Protein AF-A0A7S2PZY9-F1 (afdb_monomer_lite)

Structure (mmCIF, N/CA/C/O backbone):
data_AF-A0A7S2PZY9-F1
#
_entry.id   AF-A0A7S2PZY9-F1
#
loop_
_atom_site.group_PDB
_atom_site.id
_atom_site.type_symbol
_atom_site.label_atom_id
_atom_site.label_alt_id
_atom_site.label_comp_id
_atom_site.label_asym_id
_atom_site.label_entity_id
_atom_site.label_seq_id
_atom_site.pdbx_PDB_ins_code
_atom_site.Cartn_x
_atom_site.Cartn_y
_atom_site.Cartn_z
_atom_site.occupancy
_atom_site.B_iso_or_equiv
_atom_site.auth_seq_id
_atom_site.auth_comp_id
_atom_site.auth_asym_id
_atom_site.auth_atom_id
_atom_site.pdbx_PDB_model_num
ATOM 1 N N . GLY A 1 1 ? 0.828 18.356 21.083 1.00 69.56 1 GLY A N 1
ATOM 2 C CA . GLY A 1 1 ? -0.582 17.948 21.217 1.00 69.56 1 GLY A CA 1
ATOM 3 C C . GLY A 1 1 ? -1.441 19.033 21.837 1.00 69.56 1 GLY A C 1
ATOM 4 O O . GLY A 1 1 ? -2.078 18.770 22.839 1.00 69.56 1 GLY A O 1
ATOM 5 N N . TYR A 1 2 ? -1.472 20.238 21.257 1.00 87.75 2 TYR A N 1
ATOM 6 C CA . TYR A 1 2 ? -2.409 21.287 21.686 1.00 87.75 2 TYR A CA 1
ATOM 7 C C . TYR A 1 2 ? -3.788 21.088 21.035 1.00 87.75 2 TYR A C 1
ATOM 9 O O . TYR A 1 2 ? -4.811 21.145 21.706 1.00 87.75 2 TYR A O 1
ATOM 17 N N . LEU A 1 3 ? -3.792 20.745 19.741 1.00 86.81 3 LEU A N 1
ATOM 18 C CA . LEU A 1 3 ? -4.998 20.517 18.941 1.00 86.81 3 LEU A CA 1
ATOM 19 C C . LEU A 1 3 ? -5.917 19.433 19.529 1.00 86.81 3 LEU A C 1
ATOM 21 O O . LEU A 1 3 ? -7.102 19.683 19.687 1.00 86.81 3 LEU A O 1
ATOM 25 N N . ILE A 1 4 ? -5.362 18.286 19.936 1.00 82.25 4 ILE A N 1
ATOM 26 C CA . ILE A 1 4 ? -6.140 17.162 20.493 1.00 82.25 4 ILE A CA 1
ATOM 27 C C . ILE A 1 4 ? -6.790 17.504 21.843 1.00 82.25 4 ILE A C 1
ATOM 29 O O . ILE A 1 4 ? -7.889 17.045 22.123 1.00 82.25 4 ILE A O 1
ATOM 33 N N . VAL A 1 5 ? -6.122 18.292 22.693 1.00 85.31 5 VAL A N 1
ATOM 34 C CA . VAL A 1 5 ? -6.604 18.570 24.059 1.00 85.31 5 VAL A CA 1
ATOM 35 C C . VAL A 1 5 ? -7.581 19.746 24.090 1.00 85.31 5 VAL A C 1
ATOM 37 O O . VAL A 1 5 ? -8.528 19.724 24.870 1.00 85.31 5 VAL A O 1
ATOM 40 N N . PHE A 1 6 ? -7.350 20.774 23.264 1.00 84.50 6 PHE A N 1
ATOM 41 C CA . PHE A 1 6 ? -8.043 22.061 23.396 1.00 84.50 6 PHE A CA 1
ATOM 42 C C . PHE A 1 6 ? -8.875 22.482 22.181 1.00 84.50 6 PHE A C 1
ATOM 44 O O . PHE A 1 6 ? -9.756 23.322 22.338 1.00 84.50 6 PHE A O 1
ATOM 51 N N . ALA A 1 7 ? -8.609 21.949 20.984 1.00 85.12 7 ALA A N 1
ATOM 52 C CA . ALA A 1 7 ? -9.269 22.401 19.754 1.00 85.12 7 ALA A CA 1
ATOM 53 C C . ALA A 1 7 ? -10.186 21.343 19.122 1.00 85.12 7 ALA A C 1
ATOM 55 O O . ALA A 1 7 ? -11.131 21.696 18.419 1.00 85.12 7 ALA A O 1
ATOM 56 N N . GLU A 1 8 ? -9.923 20.056 19.349 1.00 87.50 8 GLU A N 1
ATOM 57 C CA . GLU A 1 8 ? -10.694 18.962 18.767 1.00 87.50 8 GLU A CA 1
ATOM 58 C C . GLU A 1 8 ? -11.812 18.488 19.709 1.00 87.50 8 GLU A C 1
ATOM 60 O O . GLU A 1 8 ? -11.602 18.206 20.886 1.00 87.50 8 GLU A O 1
ATOM 65 N N . THR A 1 9 ? -13.034 18.398 19.187 1.00 86.00 9 THR A N 1
ATOM 66 C CA . THR A 1 9 ? -14.184 17.817 19.894 1.00 86.00 9 THR A CA 1
ATOM 67 C C . THR A 1 9 ? -14.053 16.294 19.958 1.00 86.00 9 THR A C 1
ATOM 69 O O . THR A 1 9 ? -13.672 15.686 18.955 1.00 86.00 9 THR A O 1
ATOM 72 N N . ARG A 1 10 ? -14.446 15.656 21.074 1.00 74.12 10 ARG A N 1
ATOM 73 C CA . ARG A 1 10 ? -14.455 14.185 21.191 1.00 74.12 10 ARG A CA 1
ATOM 74 C C . ARG A 1 10 ? -15.323 13.557 20.102 1.00 74.12 10 ARG A C 1
ATOM 76 O O . ARG A 1 10 ? -16.539 13.732 20.092 1.00 74.12 10 ARG A O 1
ATOM 83 N N . LYS A 1 11 ? -14.685 12.810 19.209 1.00 81.00 11 LYS A N 1
ATOM 84 C CA . LYS A 1 11 ? -15.345 11.933 18.243 1.00 81.00 11 LYS A CA 1
ATOM 85 C C . LYS A 1 11 ? -15.358 10.520 18.823 1.00 81.00 11 LYS A C 1
ATOM 87 O O . LYS A 1 11 ? -14.452 10.194 19.586 1.00 81.00 11 LYS A O 1
ATOM 92 N N . PRO A 1 12 ? -16.374 9.703 18.515 1.00 80.12 12 PRO A N 1
ATOM 93 C CA . PRO A 1 12 ? -16.358 8.301 18.906 1.00 80.12 12 PRO A CA 1
ATOM 94 C C . PRO A 1 12 ? -15.116 7.632 18.309 1.00 80.12 12 PRO A C 1
ATOM 96 O O . PRO A 1 12 ? -14.886 7.710 17.100 1.00 80.12 12 PRO A O 1
ATOM 99 N N . ASP A 1 13 ? -14.296 7.031 19.169 1.00 78.00 13 ASP A N 1
ATOM 100 C CA . ASP A 1 13 ? -13.061 6.377 18.756 1.00 78.00 13 ASP A CA 1
ATOM 101 C C . ASP A 1 13 ? -13.390 5.139 17.918 1.00 78.00 13 ASP A C 1
ATOM 103 O O . ASP A 1 13 ? -14.115 4.246 18.348 1.00 78.00 13 ASP A O 1
ATOM 107 N N . LEU A 1 14 ? -12.821 5.062 16.716 1.00 77.81 14 LEU A N 1
ATOM 108 C CA . LEU A 1 14 ? -12.997 3.941 15.784 1.00 77.81 14 LEU A CA 1
ATOM 109 C C . LEU A 1 14 ? -12.129 2.719 16.143 1.00 77.81 14 LEU A C 1
ATOM 111 O O . LEU A 1 14 ? -11.816 1.919 15.276 1.00 77.81 14 LEU A O 1
ATOM 115 N N . GLY A 1 15 ? -11.664 2.597 17.391 1.00 76.31 15 GLY A N 1
ATOM 116 C CA . GLY A 1 15 ? -11.077 1.354 17.917 1.00 76.31 15 GLY A CA 1
ATOM 117 C C . GLY A 1 15 ? -9.869 0.763 17.168 1.00 76.31 15 GLY A C 1
ATOM 118 O O . GLY A 1 15 ? -9.546 -0.395 17.391 1.00 76.31 15 GLY A O 1
ATOM 119 N N . GLY A 1 16 ? -9.193 1.522 16.296 1.00 82.00 16 GLY A N 1
ATOM 120 C CA . GLY A 1 16 ? -8.047 1.043 15.509 1.00 82.00 16 GLY A CA 1
ATOM 121 C C . GLY A 1 16 ? -8.282 0.942 13.997 1.00 82.00 16 GLY A C 1
ATOM 122 O O . GLY A 1 16 ? -7.299 0.825 13.261 1.00 82.00 16 GLY A O 1
ATOM 123 N N . ASP A 1 17 ? -9.515 1.107 13.501 1.00 84.81 17 ASP A N 1
ATOM 124 C CA . ASP A 1 17 ? -9.822 1.092 12.056 1.00 84.81 17 ASP A CA 1
ATOM 125 C C . ASP A 1 17 ? -8.959 2.089 11.274 1.00 84.81 17 ASP A C 1
ATOM 127 O O . ASP A 1 17 ? -8.449 1.806 10.183 1.00 84.81 17 ASP A O 1
ATOM 131 N N . PHE A 1 18 ? -8.766 3.277 11.854 1.00 85.69 18 PHE A N 1
ATOM 132 C CA . PHE A 1 18 ? -7.945 4.330 11.267 1.00 85.69 18 PHE A CA 1
ATOM 133 C C . PHE A 1 18 ? -6.483 3.894 11.107 1.00 85.69 18 PHE A C 1
ATOM 135 O O . PHE A 1 18 ? -5.856 4.177 10.084 1.00 85.69 18 PHE A O 1
ATOM 142 N N . TRP A 1 19 ? -5.943 3.180 12.095 1.00 85.69 19 TRP A N 1
ATOM 143 C CA . TRP A 1 19 ? -4.572 2.681 12.064 1.00 85.69 19 TRP A CA 1
ATOM 144 C C . TRP A 1 19 ? -4.390 1.640 10.960 1.00 85.69 19 TRP A C 1
ATOM 146 O O . TRP A 1 19 ? -3.478 1.761 10.140 1.00 85.69 19 TRP A O 1
ATOM 156 N N . VAL A 1 20 ? -5.302 0.669 10.871 1.00 87.81 20 VAL A N 1
ATOM 157 C CA . VAL A 1 20 ? -5.234 -0.382 9.846 1.00 87.81 20 VAL A CA 1
ATOM 158 C C . VAL A 1 20 ? -5.411 0.196 8.443 1.00 87.81 20 VAL A C 1
ATOM 160 O O . VAL A 1 20 ? -4.664 -0.142 7.521 1.00 87.81 20 VAL A O 1
ATOM 163 N N . THR A 1 21 ? -6.336 1.142 8.284 1.00 88.75 21 THR A N 1
ATOM 164 C CA . THR A 1 21 ? -6.524 1.860 7.018 1.00 88.75 21 THR A CA 1
ATOM 165 C C . THR A 1 21 ? -5.267 2.641 6.636 1.00 88.75 21 THR A C 1
ATOM 167 O O . THR A 1 21 ? -4.850 2.609 5.477 1.00 88.75 21 THR A O 1
ATOM 170 N N . SER A 1 22 ? -4.619 3.305 7.593 1.00 90.56 22 SER A N 1
ATOM 171 C CA . SER A 1 22 ? -3.369 4.038 7.357 1.00 90.56 22 SER A CA 1
ATOM 172 C C . SER A 1 22 ? -2.230 3.104 6.940 1.00 90.56 22 SER A C 1
ATOM 174 O O . SER A 1 22 ? -1.518 3.401 5.981 1.00 90.56 22 SER A O 1
ATOM 176 N N . LEU A 1 23 ? -2.100 1.936 7.579 1.00 89.94 23 LEU A N 1
ATOM 177 C CA . LEU A 1 23 ? -1.127 0.909 7.192 1.00 89.94 23 LEU A CA 1
ATOM 178 C C . LEU A 1 23 ? -1.342 0.416 5.755 1.00 89.94 23 LEU A C 1
ATOM 180 O O . LEU A 1 23 ? -0.379 0.294 4.996 1.00 89.94 23 LEU A O 1
ATOM 184 N N . ALA A 1 24 ? -2.595 0.195 5.346 1.00 90.19 24 ALA A N 1
ATOM 185 C CA . ALA A 1 24 ? -2.903 -0.197 3.973 1.00 90.19 24 ALA A CA 1
ATOM 186 C C . ALA A 1 24 ? -2.456 0.871 2.956 1.00 90.19 24 ALA A C 1
ATOM 188 O O . ALA A 1 24 ? -1.886 0.527 1.920 1.00 90.19 24 ALA A O 1
ATOM 189 N N . HIS A 1 25 ? -2.651 2.159 3.260 1.00 92.12 25 HIS A N 1
ATOM 190 C CA . HIS A 1 25 ? -2.185 3.256 2.404 1.00 92.12 25 HIS A CA 1
ATOM 191 C C . HIS A 1 25 ? -0.657 3.331 2.328 1.00 92.12 25 HIS A C 1
ATOM 193 O O . HIS A 1 25 ? -0.112 3.526 1.241 1.00 92.12 25 HIS A O 1
ATOM 199 N N . VAL A 1 26 ? 0.043 3.129 3.448 1.00 93.94 26 VAL A N 1
ATOM 200 C CA . VAL A 1 26 ? 1.514 3.077 3.471 1.00 93.94 26 VAL A CA 1
ATOM 201 C C . VAL A 1 26 ? 2.028 1.939 2.588 1.00 93.94 26 VAL A C 1
ATOM 203 O O . VAL A 1 26 ? 2.950 2.148 1.801 1.00 93.94 26 VAL A O 1
ATOM 206 N N . GLN A 1 27 ? 1.390 0.767 2.640 1.00 92.44 27 GLN A N 1
ATOM 207 C CA . GLN A 1 27 ? 1.768 -0.375 1.805 1.00 92.44 27 GLN A CA 1
ATOM 208 C C . GLN A 1 27 ? 1.547 -0.100 0.308 1.00 92.44 27 GLN A C 1
ATOM 210 O O . GLN A 1 27 ? 2.391 -0.453 -0.518 1.00 92.44 27 GLN A O 1
ATOM 215 N N . VAL A 1 28 ? 0.454 0.583 -0.054 1.00 93.19 28 VAL A N 1
ATOM 216 C CA . VAL A 1 28 ? 0.208 1.038 -1.436 1.00 93.19 28 VAL A CA 1
ATOM 217 C C . VAL A 1 28 ? 1.269 2.053 -1.879 1.00 93.19 28 VAL A C 1
ATOM 219 O O . VAL A 1 28 ? 1.788 1.950 -2.992 1.00 93.19 28 VAL A O 1
ATOM 222 N N . GLY A 1 29 ? 1.643 2.995 -1.010 1.00 94.94 29 GLY A N 1
ATOM 223 C CA . GLY A 1 29 ? 2.720 3.953 -1.275 1.00 94.94 29 GLY A CA 1
ATOM 224 C C . GLY A 1 29 ? 4.075 3.274 -1.490 1.00 94.94 29 GLY A C 1
ATOM 225 O O . GLY A 1 29 ? 4.806 3.629 -2.416 1.00 94.94 29 GLY A O 1
ATOM 226 N N . LEU A 1 30 ? 4.382 2.246 -0.696 1.00 94.00 30 LEU A N 1
ATOM 227 C CA . LEU A 1 30 ? 5.595 1.446 -0.843 1.00 94.00 30 LEU A CA 1
ATOM 228 C C . LEU A 1 30 ? 5.611 0.670 -2.170 1.00 94.00 30 LEU A C 1
ATOM 230 O O . LEU A 1 30 ? 6.628 0.661 -2.862 1.00 94.00 30 LEU A O 1
ATOM 234 N N . ALA A 1 31 ? 4.483 0.073 -2.565 1.00 92.69 31 ALA A N 1
ATOM 235 C CA . ALA A 1 31 ? 4.359 -0.615 -3.851 1.00 92.69 31 ALA A CA 1
ATOM 236 C C . ALA A 1 31 ? 4.592 0.341 -5.032 1.00 92.69 31 ALA A C 1
ATOM 238 O O . ALA A 1 31 ? 5.332 0.015 -5.964 1.00 92.69 31 ALA A O 1
ATOM 239 N N . LEU A 1 32 ? 4.008 1.542 -4.966 1.00 95.38 32 LEU A N 1
ATOM 240 C CA . LEU A 1 32 ? 4.200 2.589 -5.967 1.00 95.38 32 LEU A CA 1
ATOM 241 C C . LEU A 1 32 ? 5.667 3.037 -6.041 1.00 95.38 32 LEU A C 1
ATOM 243 O O . LEU A 1 32 ? 6.217 3.154 -7.136 1.00 95.38 32 LEU A O 1
ATOM 247 N N . TYR A 1 33 ? 6.321 3.222 -4.892 1.00 94.38 33 TYR A N 1
ATOM 248 C CA . TYR A 1 33 ? 7.748 3.533 -4.827 1.00 94.38 33 TYR A CA 1
ATOM 249 C C . TYR A 1 33 ? 8.606 2.448 -5.493 1.00 94.38 33 TYR A C 1
ATOM 251 O O . TYR A 1 33 ? 9.428 2.763 -6.355 1.00 94.38 33 TYR A O 1
ATOM 259 N N . CYS A 1 34 ? 8.392 1.174 -5.153 1.00 93.12 34 CYS A N 1
ATOM 260 C CA . CYS A 1 34 ? 9.126 0.058 -5.752 1.00 93.12 34 CYS A CA 1
ATOM 261 C C . CYS A 1 34 ? 8.934 0.001 -7.276 1.00 93.12 34 CYS A C 1
ATOM 263 O O . CYS A 1 34 ? 9.914 -0.146 -8.008 1.00 93.12 34 CYS A O 1
ATOM 265 N N . ALA A 1 35 ? 7.702 0.169 -7.766 1.00 92.31 35 ALA A N 1
ATOM 266 C CA . ALA A 1 35 ? 7.404 0.174 -9.199 1.00 92.31 35 ALA A CA 1
ATOM 267 C C . ALA A 1 35 ? 8.110 1.325 -9.935 1.00 92.31 35 ALA A C 1
ATOM 269 O O . ALA A 1 35 ? 8.739 1.108 -10.975 1.00 92.31 35 ALA A O 1
ATOM 270 N N . LEU A 1 36 ? 8.066 2.537 -9.372 1.00 94.06 36 LEU A N 1
ATOM 271 C CA . LEU A 1 36 ? 8.765 3.694 -9.933 1.00 94.06 36 LEU A CA 1
ATOM 272 C C . LEU A 1 36 ? 10.280 3.488 -9.938 1.00 94.06 36 LEU A C 1
ATOM 274 O O . LEU A 1 36 ? 10.930 3.777 -10.942 1.00 94.06 36 LEU A O 1
ATOM 278 N N . MET A 1 37 ? 10.848 2.947 -8.860 1.00 92.00 37 MET A N 1
ATOM 279 C CA . MET A 1 37 ? 12.287 2.708 -8.775 1.00 92.00 37 MET A CA 1
ATOM 280 C C . MET A 1 37 ? 12.768 1.667 -9.782 1.00 92.00 37 MET A C 1
ATOM 282 O O . MET A 1 37 ? 13.804 1.893 -10.407 1.00 92.00 37 MET A O 1
ATOM 286 N N . ILE A 1 38 ? 12.011 0.589 -10.015 1.00 91.69 38 ILE A N 1
ATOM 287 C CA . ILE A 1 38 ? 12.300 -0.366 -11.099 1.00 91.69 38 ILE A CA 1
ATOM 288 C C . ILE A 1 38 ? 12.371 0.367 -12.445 1.00 91.69 38 ILE A C 1
ATOM 290 O O . ILE A 1 38 ? 13.330 0.177 -13.193 1.00 91.69 38 ILE A O 1
ATOM 294 N N . GLY A 1 39 ? 11.400 1.243 -12.730 1.00 89.00 39 GLY A N 1
ATOM 295 C CA . GLY A 1 39 ? 11.373 2.039 -13.960 1.00 89.00 39 GLY A CA 1
ATOM 296 C C . GLY A 1 39 ? 12.561 2.999 -14.088 1.00 89.00 39 GLY A C 1
ATOM 297 O O . GLY A 1 39 ? 13.203 3.056 -15.135 1.00 89.00 39 GLY A O 1
ATOM 298 N N . VAL A 1 40 ? 12.908 3.712 -13.013 1.00 92.75 40 VAL A N 1
ATOM 299 C CA . VAL A 1 40 ? 14.061 4.629 -12.988 1.00 92.75 40 VAL A CA 1
ATOM 300 C C . VAL A 1 40 ? 15.373 3.875 -13.205 1.00 92.75 40 VAL A C 1
ATOM 302 O O . VAL A 1 40 ? 16.216 4.326 -13.983 1.00 92.75 40 VAL A O 1
ATOM 305 N N . LEU A 1 41 ? 15.546 2.722 -12.554 1.00 89.88 41 LEU A N 1
ATOM 306 C CA . LEU A 1 41 ? 16.725 1.868 -12.710 1.00 89.88 41 LEU A CA 1
ATOM 307 C C . LEU A 1 41 ? 16.813 1.298 -14.129 1.00 89.88 41 LEU A C 1
ATOM 309 O O . LEU A 1 41 ? 17.895 1.306 -14.706 1.00 89.88 41 LEU A O 1
ATOM 313 N N . ALA A 1 42 ? 15.691 0.881 -14.720 1.00 87.12 42 ALA A N 1
ATOM 314 C CA . ALA A 1 42 ? 15.649 0.401 -16.100 1.00 87.12 42 ALA A CA 1
ATOM 315 C C . ALA A 1 42 ? 16.002 1.496 -17.121 1.00 87.12 42 ALA A C 1
ATOM 317 O O . ALA A 1 42 ? 16.659 1.209 -18.116 1.00 87.12 42 ALA A O 1
ATOM 318 N N . ALA A 1 43 ? 15.598 2.746 -16.872 1.00 88.88 43 ALA A N 1
ATOM 319 C CA . ALA A 1 43 ? 15.863 3.864 -17.777 1.00 88.88 43 ALA A CA 1
ATOM 320 C C . ALA A 1 43 ? 17.274 4.461 -17.631 1.00 88.88 43 ALA A C 1
ATOM 322 O O . ALA A 1 43 ? 17.806 5.015 -18.591 1.00 88.88 43 ALA A O 1
ATOM 323 N N . ARG A 1 44 ? 17.871 4.409 -16.431 1.00 87.38 44 ARG A N 1
ATOM 324 C CA . ARG A 1 44 ? 19.174 5.043 -16.152 1.00 87.38 44 ARG A CA 1
ATOM 325 C C . ARG A 1 44 ? 20.358 4.090 -16.136 1.00 87.38 44 ARG A C 1
ATOM 327 O O . ARG A 1 44 ? 21.489 4.558 -16.258 1.00 87.38 44 ARG A O 1
ATOM 334 N N . ALA A 1 45 ? 20.145 2.796 -15.929 1.00 84.50 45 ALA A N 1
ATOM 335 C CA . ALA A 1 45 ? 21.259 1.869 -15.855 1.00 84.50 45 ALA A CA 1
ATOM 336 C C . ALA A 1 45 ? 21.800 1.544 -17.259 1.00 84.50 45 ALA A C 1
ATOM 338 O O . ALA A 1 45 ? 21.019 1.248 -18.160 1.00 84.50 45 ALA A O 1
ATOM 339 N N . PRO A 1 46 ? 23.132 1.520 -17.449 1.00 79.06 46 PRO A N 1
ATOM 340 C CA . PRO A 1 46 ? 23.737 1.086 -18.711 1.00 79.06 46 PRO A CA 1
ATOM 341 C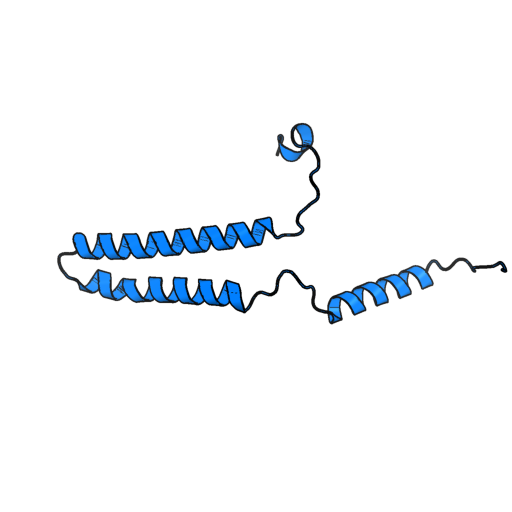 C . PRO A 1 46 ? 23.485 -0.405 -18.996 1.00 79.06 46 PRO A C 1
ATOM 343 O O . PRO A 1 46 ? 23.560 -0.836 -20.139 1.00 79.06 46 PRO A O 1
ATOM 346 N N . ASN A 1 47 ? 23.168 -1.182 -17.954 1.00 82.00 47 ASN A N 1
ATOM 347 C CA . ASN A 1 47 ? 22.892 -2.613 -18.002 1.00 82.00 47 ASN A CA 1
ATOM 348 C C . ASN A 1 47 ? 21.552 -2.902 -17.300 1.00 82.00 47 ASN A C 1
ATOM 350 O O . ASN A 1 47 ? 21.270 -2.302 -16.267 1.00 82.00 47 ASN A O 1
ATOM 354 N N . GLY A 1 48 ? 20.753 -3.857 -17.794 1.00 79.62 48 GLY A N 1
ATOM 355 C CA . GLY A 1 48 ? 19.434 -4.202 -17.220 1.00 79.62 48 GLY A CA 1
ATOM 356 C C . GLY A 1 48 ? 19.459 -4.992 -15.898 1.00 79.62 48 GLY A C 1
ATOM 357 O O . GLY A 1 48 ? 18.432 -5.140 -15.239 1.00 79.62 48 GLY A O 1
ATOM 358 N N . TRP A 1 49 ? 20.632 -5.470 -15.480 1.00 86.38 49 TRP A N 1
ATOM 359 C CA . TRP A 1 49 ? 20.853 -6.244 -14.250 1.00 86.38 49 TRP A CA 1
ATOM 360 C C . TRP A 1 49 ? 20.317 -5.603 -12.950 1.00 86.38 49 TRP A C 1
ATOM 362 O O . TRP A 1 49 ? 19.633 -6.290 -12.186 1.00 86.38 49 TRP A O 1
ATOM 372 N N . PRO A 1 50 ? 20.565 -4.310 -12.661 1.00 85.56 50 PRO A N 1
ATOM 373 C CA . PRO A 1 50 ? 19.993 -3.639 -11.494 1.00 85.56 50 PRO A CA 1
ATOM 374 C C . PRO A 1 50 ? 18.460 -3.665 -11.457 1.00 85.56 50 PRO A C 1
ATOM 376 O O . PRO A 1 50 ? 17.887 -3.828 -10.383 1.00 85.56 50 PRO A O 1
ATOM 379 N N . ALA A 1 51 ? 17.784 -3.570 -12.607 1.00 84.88 51 ALA A N 1
ATOM 380 C CA . ALA A 1 51 ? 16.324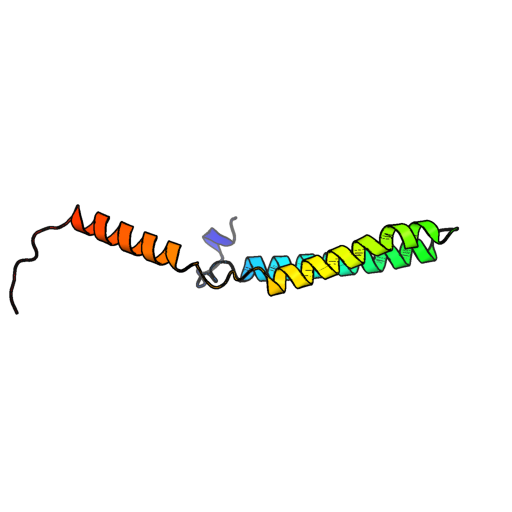 -3.652 -12.655 1.00 84.88 51 ALA A CA 1
ATOM 381 C C . ALA A 1 51 ? 15.830 -5.076 -12.340 1.00 84.88 51 ALA A C 1
ATOM 383 O O . ALA A 1 51 ? 14.877 -5.243 -11.578 1.00 84.88 51 ALA A O 1
ATOM 384 N N . THR A 1 52 ? 16.515 -6.109 -12.847 1.00 85.81 52 THR A N 1
ATOM 385 C CA . THR A 1 52 ? 16.159 -7.511 -12.561 1.00 85.81 52 THR A CA 1
ATOM 386 C C . THR A 1 52 ? 16.390 -7.904 -11.103 1.00 85.81 52 THR A C 1
ATOM 388 O O . THR A 1 52 ? 15.611 -8.680 -10.556 1.00 85.81 52 THR A O 1
ATOM 391 N N . LEU A 1 53 ? 17.411 -7.342 -10.446 1.00 88.31 53 LEU A N 1
ATOM 392 C CA . LEU A 1 53 ? 17.678 -7.593 -9.025 1.00 88.31 53 LEU A CA 1
ATOM 393 C C . LEU A 1 53 ? 16.639 -6.949 -8.108 1.00 88.31 53 LEU A C 1
ATOM 395 O O . LEU A 1 53 ? 16.342 -7.486 -7.044 1.00 88.31 53 LEU A O 1
ATOM 399 N N . VAL A 1 54 ? 16.081 -5.807 -8.513 1.00 87.75 54 VAL A N 1
ATOM 400 C CA . VAL A 1 54 ? 15.109 -5.075 -7.695 1.00 87.75 54 VAL A CA 1
ATOM 401 C C . VAL A 1 54 ? 13.666 -5.545 -7.943 1.00 87.75 54 VAL A C 1
ATOM 403 O O . VAL A 1 54 ? 12.831 -5.432 -7.050 1.00 87.75 54 VAL A O 1
ATOM 406 N N . ALA A 1 55 ? 13.372 -6.161 -9.092 1.00 86.50 55 ALA A N 1
ATOM 407 C CA . ALA A 1 55 ? 12.070 -6.749 -9.422 1.00 86.50 55 ALA A CA 1
ATOM 408 C C . ALA A 1 55 ? 11.435 -7.660 -8.335 1.00 86.50 55 ALA A C 1
ATOM 410 O O . ALA A 1 55 ? 10.244 -7.483 -8.060 1.00 86.50 55 ALA A O 1
ATOM 411 N N . PRO A 1 56 ? 12.154 -8.585 -7.659 1.00 91.56 56 PRO A N 1
ATOM 412 C CA . PRO A 1 56 ? 11.557 -9.419 -6.609 1.00 91.56 56 PRO A CA 1
ATOM 413 C C . PRO A 1 56 ? 11.053 -8.621 -5.398 1.00 91.56 56 PRO A C 1
ATOM 415 O O . PRO A 1 56 ? 10.122 -9.065 -4.729 1.00 91.56 56 PRO A O 1
ATOM 418 N N . SER A 1 57 ? 11.599 -7.428 -5.132 1.00 89.94 57 SER A N 1
ATOM 419 C CA . SER A 1 57 ? 11.111 -6.580 -4.033 1.00 89.94 57 SER A CA 1
ATOM 420 C C . SER A 1 57 ? 9.657 -6.147 -4.244 1.00 89.94 57 SER A C 1
ATOM 422 O O . SER A 1 57 ? 8.866 -6.172 -3.304 1.00 89.94 57 SER A O 1
ATOM 424 N N . LEU A 1 58 ? 9.263 -5.851 -5.489 1.00 91.88 58 LEU A N 1
ATOM 425 C CA . LEU A 1 58 ? 7.883 -5.505 -5.825 1.00 91.88 58 LEU A CA 1
ATOM 426 C C . LEU A 1 58 ? 6.941 -6.703 -5.630 1.00 91.88 58 LEU A C 1
ATOM 428 O O . LEU A 1 58 ? 5.833 -6.538 -5.120 1.00 91.88 58 LEU A O 1
ATOM 432 N N . ALA A 1 59 ? 7.391 -7.911 -5.983 1.00 92.06 59 ALA A N 1
ATOM 433 C CA . ALA A 1 59 ? 6.616 -9.133 -5.773 1.00 92.06 59 ALA A CA 1
ATOM 434 C C . ALA A 1 59 ? 6.375 -9.411 -4.278 1.00 92.06 59 ALA A C 1
ATOM 436 O O . ALA A 1 59 ? 5.259 -9.761 -3.892 1.00 92.06 59 ALA A O 1
ATOM 437 N N . LEU A 1 60 ? 7.383 -9.190 -3.425 1.00 92.62 60 LEU A N 1
ATOM 438 C CA . LEU A 1 60 ? 7.248 -9.321 -1.970 1.00 92.62 60 LEU A CA 1
ATOM 439 C C . LEU A 1 60 ? 6.270 -8.297 -1.383 1.00 92.62 60 LEU A C 1
ATOM 441 O O . LEU A 1 60 ? 5.424 -8.653 -0.562 1.00 92.62 60 LEU A O 1
ATOM 445 N N . VAL A 1 61 ? 6.344 -7.034 -1.812 1.00 92.25 61 VAL A N 1
ATOM 446 C CA . VAL A 1 61 ? 5.417 -5.985 -1.349 1.00 92.25 61 VAL A CA 1
ATOM 447 C C . VAL A 1 61 ? 3.973 -6.313 -1.743 1.00 92.25 61 VAL A C 1
ATOM 449 O O . VAL A 1 61 ? 3.054 -6.114 -0.947 1.00 92.25 61 VAL A O 1
ATOM 452 N N . LEU A 1 62 ? 3.767 -6.876 -2.937 1.00 89.94 62 LEU A N 1
ATOM 453 C CA . LEU A 1 62 ? 2.441 -7.285 -3.393 1.00 89.94 62 LEU A CA 1
ATOM 454 C C . LEU A 1 62 ? 1.915 -8.506 -2.628 1.00 89.94 62 LEU A C 1
ATOM 456 O O . LEU A 1 62 ? 0.752 -8.515 -2.230 1.00 89.94 62 LEU A O 1
ATOM 460 N N . TRP A 1 63 ? 2.762 -9.508 -2.372 1.00 93.56 63 TRP A N 1
ATOM 461 C CA . TRP A 1 63 ? 2.385 -10.657 -1.544 1.00 93.56 63 TRP A CA 1
ATOM 462 C C . TRP A 1 63 ? 2.004 -10.195 -0.140 1.00 93.56 63 TRP A C 1
ATOM 464 O O . TRP A 1 63 ? 0.895 -10.459 0.314 1.00 93.56 63 TRP A O 1
ATOM 474 N N . THR A 1 64 ? 2.877 -9.445 0.528 1.00 89.81 64 THR A N 1
ATOM 475 C CA . THR A 1 64 ? 2.615 -8.950 1.888 1.00 89.81 64 THR A CA 1
ATOM 476 C C . THR A 1 64 ? 1.343 -8.104 1.963 1.00 89.81 64 THR A C 1
ATOM 478 O O . THR A 1 64 ? 0.585 -8.243 2.915 1.00 89.81 64 THR A O 1
ATOM 481 N N . TYR A 1 65 ? 1.027 -7.308 0.937 1.00 89.25 65 TYR A N 1
ATOM 482 C CA . TYR A 1 65 ? -0.245 -6.582 0.867 1.00 89.25 65 TYR A CA 1
ATOM 483 C C . TYR A 1 65 ? -1.475 -7.505 0.789 1.00 89.25 65 TYR A C 1
ATOM 485 O O . TYR A 1 65 ? -2.484 -7.252 1.452 1.00 89.25 65 TYR A O 1
ATOM 493 N N . LEU A 1 66 ? -1.404 -8.581 -0.001 1.00 89.00 66 LEU A N 1
ATOM 494 C CA . LEU A 1 66 ? -2.478 -9.577 -0.087 1.00 89.00 66 LEU A CA 1
ATOM 495 C C . LEU A 1 66 ? -2.626 -10.369 1.216 1.00 89.00 66 LEU A C 1
ATOM 497 O O . LEU A 1 66 ? -3.750 -10.647 1.631 1.00 89.00 66 LEU A O 1
ATOM 501 N N . GLU A 1 67 ? -1.508 -10.691 1.865 1.00 89.50 67 GLU A N 1
ATOM 502 C CA . GLU A 1 67 ? -1.484 -11.394 3.147 1.00 89.50 67 GLU A CA 1
ATOM 503 C C . GLU A 1 67 ? -2.097 -10.537 4.254 1.00 89.50 67 GLU A C 1
ATOM 505 O O . GLU A 1 67 ? -2.973 -11.007 4.974 1.00 89.50 67 GLU A O 1
ATOM 510 N N . ILE A 1 68 ? -1.737 -9.251 4.331 1.00 85.31 68 ILE A N 1
ATOM 511 C CA . ILE A 1 68 ? -2.320 -8.314 5.303 1.00 85.31 68 ILE A CA 1
ATOM 512 C C . ILE A 1 68 ? -3.848 -8.273 5.175 1.00 85.31 68 ILE A C 1
ATOM 514 O O . ILE A 1 68 ? -4.555 -8.261 6.177 1.00 85.31 68 ILE A O 1
ATOM 518 N N . ARG A 1 69 ? -4.370 -8.306 3.944 1.00 83.06 69 ARG A N 1
ATOM 519 C CA . ARG A 1 69 ? -5.818 -8.298 3.688 1.00 83.06 69 ARG A CA 1
ATOM 520 C C . ARG A 1 69 ? -6.519 -9.631 3.955 1.00 83.06 69 ARG A C 1
ATOM 522 O O . ARG A 1 69 ? -7.733 -9.622 4.133 1.00 83.06 69 ARG A O 1
ATOM 529 N N . ARG A 1 70 ? -5.805 -10.758 3.911 1.00 83.81 70 ARG A N 1
ATOM 530 C CA . ARG A 1 70 ? -6.384 -12.101 4.100 1.00 83.81 70 ARG A CA 1
ATOM 531 C C . ARG A 1 70 ? -6.256 -12.626 5.525 1.00 83.81 70 ARG A C 1
ATOM 533 O O . ARG A 1 70 ? -7.154 -13.322 5.976 1.00 83.81 70 ARG A O 1
ATOM 540 N N . SER A 1 71 ? -5.134 -12.344 6.176 1.00 78.38 71 SER A N 1
ATOM 541 C CA . SER A 1 71 ? -4.689 -13.031 7.393 1.00 78.38 71 SER A CA 1
ATOM 542 C C . SER A 1 71 ? -5.030 -12.256 8.666 1.00 78.38 71 SER A C 1
ATOM 544 O O . SER A 1 71 ? -5.273 -12.848 9.712 1.00 78.38 71 SER A O 1
ATOM 546 N N . PHE A 1 72 ? -5.082 -10.923 8.589 1.00 75.12 72 PHE A N 1
ATOM 547 C CA . PHE A 1 72 ? -5.351 -10.085 9.754 1.00 75.12 72 PHE A CA 1
ATOM 548 C C . PHE A 1 72 ? -6.856 -9.832 9.891 1.00 75.12 72 PHE A C 1
ATOM 550 O O . PHE A 1 72 ? -7.396 -8.913 9.278 1.00 75.12 72 PHE A O 1
ATOM 557 N N . ASP A 1 73 ? -7.530 -10.640 10.713 1.00 74.00 73 ASP A N 1
ATOM 558 C CA . ASP A 1 73 ? -8.897 -10.378 11.187 1.00 74.00 73 ASP A CA 1
ATOM 559 C C . ASP A 1 73 ? -8.828 -9.505 12.450 1.00 74.00 73 ASP A C 1
ATOM 561 O O . ASP A 1 73 ? -8.835 -9.980 13.580 1.00 74.00 73 ASP A O 1
ATOM 565 N N . TRP A 1 74 ? -8.644 -8.204 12.244 1.00 73.94 74 TRP A N 1
ATOM 566 C CA . TRP A 1 74 ? -8.448 -7.211 13.307 1.00 73.94 74 TRP A CA 1
ATOM 567 C C . TRP A 1 74 ? -9.774 -6.637 13.839 1.00 73.94 74 TRP A C 1
ATOM 569 O O . TRP A 1 74 ? -9.784 -5.916 14.832 1.00 73.94 74 TRP A O 1
ATOM 579 N N . THR A 1 75 ? -10.898 -6.952 13.188 1.00 76.62 75 THR A N 1
ATOM 580 C CA . THR A 1 75 ? -12.243 -6.493 13.573 1.00 76.62 75 THR A CA 1
ATOM 581 C C . THR A 1 75 ? -12.867 -7.387 14.646 1.00 76.62 75 THR A C 1
ATOM 583 O O . THR A 1 75 ? -13.815 -6.987 15.323 1.00 76.62 75 THR A O 1
ATOM 586 N N . ARG A 1 76 ? -12.359 -8.612 14.806 1.00 76.00 76 ARG A N 1
ATOM 587 C CA . ARG A 1 76 ? -12.880 -9.591 15.757 1.00 76.00 76 ARG A CA 1
ATOM 588 C C . ARG A 1 76 ? -11.825 -9.920 16.793 1.00 76.00 76 ARG A C 1
ATOM 590 O O . ARG A 1 76 ? -10.743 -10.395 16.475 1.00 76.00 76 ARG A O 1
ATOM 597 N N . VAL A 1 77 ? -12.185 -9.705 18.048 1.00 76.62 77 VAL A N 1
ATOM 598 C CA . VAL A 1 77 ? -11.406 -10.194 19.181 1.00 76.62 77 VAL A CA 1
ATOM 599 C C . VAL A 1 77 ? -11.629 -11.711 19.275 1.00 76.62 77 VAL A C 1
ATOM 601 O O . VAL A 1 77 ? -12.781 -12.149 19.153 1.00 76.62 77 VAL A O 1
ATOM 604 N N . PRO A 1 78 ? -10.583 -12.540 19.442 1.00 81.62 78 PRO A N 1
ATOM 605 C CA . PRO A 1 78 ? -10.756 -13.980 19.582 1.00 81.62 78 PRO A CA 1
ATOM 606 C C . PRO A 1 78 ? -11.656 -14.304 20.782 1.00 81.62 78 PRO A C 1
ATOM 608 O O . PRO A 1 78 ? -11.528 -13.723 21.858 1.00 81.62 78 PRO A O 1
ATOM 611 N N . PHE A 1 79 ? -12.578 -15.252 20.597 1.00 79.25 79 PHE A N 1
ATOM 612 C CA . PHE A 1 79 ? -13.615 -15.574 21.585 1.00 79.25 79 PHE A CA 1
ATOM 613 C C . PHE A 1 79 ? -13.045 -15.957 22.961 1.00 79.25 79 PHE A C 1
ATOM 615 O O . PHE A 1 79 ? -13.616 -15.600 23.988 1.00 79.25 79 PHE A O 1
ATOM 622 N N . ASP A 1 80 ? -11.879 -16.606 22.993 1.00 80.69 80 ASP A N 1
ATOM 623 C CA . ASP A 1 80 ? -11.185 -16.964 24.234 1.00 80.69 80 ASP A CA 1
ATOM 624 C C . ASP A 1 80 ? -10.776 -15.749 25.080 1.00 80.69 80 ASP A C 1
ATOM 626 O O . ASP A 1 80 ? -10.707 -15.847 26.306 1.00 80.69 80 ASP A O 1
ATOM 630 N N . GLU A 1 81 ? -10.495 -14.601 24.460 1.00 82.19 81 GLU A N 1
ATOM 631 C CA . GLU A 1 81 ? -10.195 -13.361 25.186 1.00 82.19 81 GLU A CA 1
ATOM 632 C C . GLU A 1 81 ? -11.462 -12.734 25.765 1.00 82.19 81 GLU A C 1
ATOM 634 O O 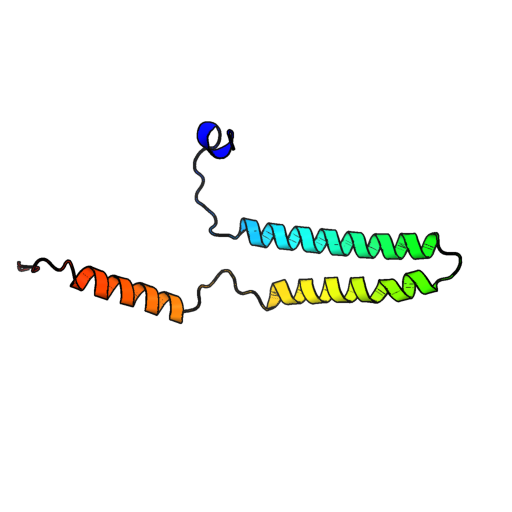. GLU A 1 81 ? -11.439 -12.261 26.901 1.00 82.19 81 GLU A O 1
ATOM 639 N N . LEU A 1 82 ? -12.582 -12.805 25.039 1.00 83.75 82 LEU A N 1
ATOM 640 C CA . LEU A 1 82 ? -13.881 -12.341 25.531 1.00 83.75 82 LEU A CA 1
ATOM 641 C C . LEU A 1 82 ? -14.341 -13.162 26.744 1.00 83.75 82 LEU A C 1
ATOM 643 O O . LEU A 1 82 ? -14.721 -12.589 27.764 1.00 83.75 82 LEU A O 1
ATOM 647 N N . LEU A 1 83 ? -14.220 -14.492 26.676 1.00 86.50 83 LEU A N 1
ATOM 648 C CA . LEU A 1 83 ? -14.588 -15.390 27.776 1.00 86.50 83 LEU A CA 1
ATOM 649 C C . LEU A 1 83 ? -13.714 -15.174 29.021 1.00 86.50 83 LEU A C 1
ATOM 651 O O . LEU A 1 83 ? -14.191 -15.238 30.155 1.00 86.50 83 LEU A O 1
ATOM 655 N N . ARG A 1 84 ? -12.419 -14.899 28.814 1.00 83.44 84 ARG A N 1
ATOM 656 C CA . ARG A 1 84 ? -11.488 -14.539 29.892 1.00 83.44 84 ARG A CA 1
ATOM 657 C C . ARG A 1 84 ? -11.834 -13.196 30.525 1.00 83.44 84 ARG A C 1
ATOM 659 O O . ARG A 1 84 ? -11.730 -13.080 31.744 1.00 83.44 84 ARG A O 1
ATOM 666 N N . ALA A 1 85 ? -12.230 -12.210 29.722 1.00 83.00 85 ALA A N 1
ATOM 667 C CA . ALA A 1 85 ? -12.636 -10.900 30.215 1.00 83.00 85 ALA A CA 1
ATOM 668 C C . ALA A 1 85 ? -13.906 -10.999 31.077 1.00 83.00 85 ALA A C 1
ATOM 670 O O . ALA A 1 85 ? -13.877 -10.570 32.229 1.00 83.00 85 ALA A O 1
ATOM 671 N N . GLU A 1 86 ? -14.965 -11.659 30.592 1.00 84.38 86 GLU A N 1
ATOM 672 C CA . GLU A 1 86 ? -16.198 -11.882 31.372 1.00 84.38 86 GLU A CA 1
ATOM 673 C C . GLU A 1 86 ? -15.938 -12.673 32.662 1.00 84.38 86 GLU A C 1
ATOM 675 O O . GLU A 1 86 ? -16.438 -12.316 33.730 1.00 84.38 86 GLU A O 1
ATOM 680 N N . GLY A 1 87 ? -15.127 -13.734 32.593 1.00 81.69 87 GLY A N 1
ATOM 681 C CA . GLY A 1 87 ? -14.780 -14.536 33.767 1.00 81.69 8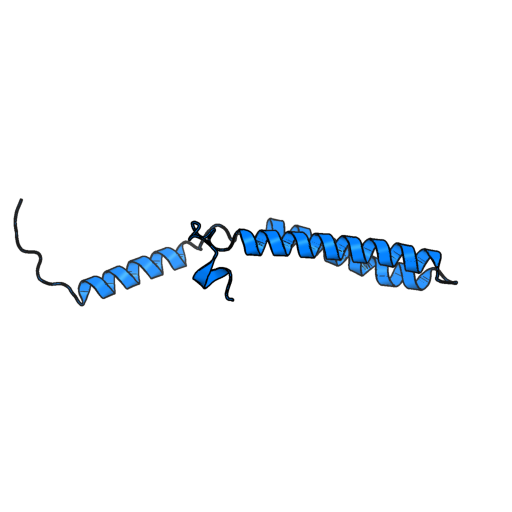7 GLY A CA 1
ATOM 682 C C . GLY A 1 87 ? -14.009 -13.743 34.829 1.00 81.69 87 GLY A C 1
ATOM 683 O O . GLY A 1 87 ? -14.246 -13.920 36.025 1.00 81.69 87 GLY A O 1
ATOM 684 N N . ALA A 1 88 ? -13.115 -12.841 34.412 1.00 78.00 88 ALA A N 1
ATOM 685 C CA . ALA A 1 88 ? -12.394 -11.952 35.320 1.00 78.00 88 ALA A CA 1
ATOM 686 C C . ALA A 1 88 ? -13.328 -10.926 35.987 1.00 78.00 88 ALA A C 1
ATOM 688 O O . ALA A 1 88 ? -13.204 -10.681 37.190 1.00 78.00 88 ALA A O 1
ATOM 689 N N . GLU A 1 89 ? -14.294 -10.375 35.247 1.00 79.50 89 GLU A N 1
ATOM 690 C CA . GLU A 1 89 ? -15.300 -9.463 35.805 1.00 79.50 89 GLU A CA 1
ATOM 691 C C . GLU A 1 89 ? -16.246 -10.169 36.785 1.00 79.50 89 GLU A C 1
ATOM 693 O O . GLU A 1 89 ? -16.524 -9.635 37.862 1.00 79.50 89 GLU A O 1
ATOM 698 N N . ALA A 1 90 ? -16.665 -11.400 36.479 1.00 76.75 90 ALA A N 1
ATOM 699 C CA . ALA A 1 90 ? -17.505 -12.206 37.365 1.00 76.75 90 ALA A CA 1
ATOM 700 C C . ALA A 1 90 ? -16.808 -12.529 38.702 1.00 76.75 90 ALA A C 1
ATOM 702 O O . ALA A 1 90 ? -17.436 -12.489 39.764 1.00 76.75 90 ALA A O 1
ATOM 703 N N . LEU A 1 91 ? -15.497 -12.794 38.679 1.00 69.81 91 LEU A N 1
ATOM 704 C CA . LEU A 1 91 ? -14.698 -13.020 39.889 1.00 69.81 91 LEU A CA 1
ATOM 705 C C . LEU A 1 91 ? -14.460 -11.725 40.686 1.00 69.81 91 LEU A C 1
ATOM 707 O O . LEU A 1 91 ? -14.484 -11.752 41.918 1.00 69.81 91 LEU A O 1
ATOM 711 N N . GLY A 1 92 ? -14.280 -10.588 40.007 1.00 63.09 92 GLY A N 1
ATOM 712 C CA . GLY A 1 92 ? -14.138 -9.272 40.643 1.00 63.09 92 GLY A CA 1
ATOM 713 C C . GLY A 1 92 ? -15.428 -8.774 41.307 1.00 63.09 92 GLY A C 1
ATOM 714 O O . GLY A 1 92 ? -15.388 -8.235 42.414 1.00 63.09 92 GLY A O 1
ATOM 715 N N . GLN A 1 93 ? -16.584 -9.016 40.684 1.00 56.59 93 GLN A N 1
ATOM 716 C CA . GLN A 1 93 ? -17.900 -8.702 41.255 1.00 56.59 93 GLN A CA 1
ATOM 717 C C . GLN A 1 93 ? -18.277 -9.639 42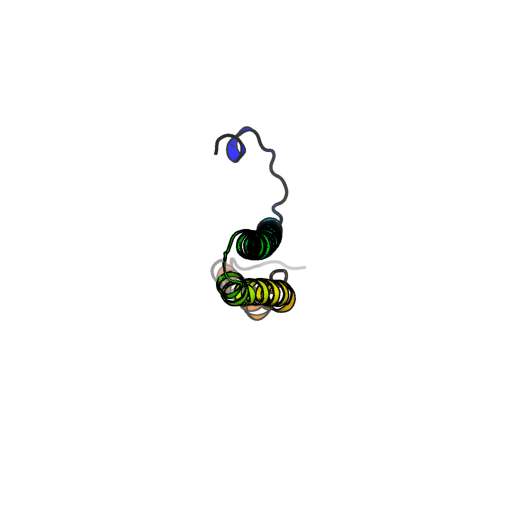.413 1.00 56.59 93 GLN A C 1
ATOM 719 O O . GLN A 1 93 ? -18.949 -9.205 43.346 1.00 56.59 93 GLN A O 1
ATOM 724 N N . GLY A 1 94 ? -17.793 -10.887 42.416 1.00 54.12 94 GLY A N 1
ATOM 725 C CA . GLY A 1 94 ? -17.938 -11.807 43.551 1.00 54.12 94 GLY A CA 1
ATOM 726 C C . GLY A 1 94 ? -17.124 -11.409 44.792 1.00 54.12 94 GLY A C 1
ATOM 727 O O . GLY A 1 94 ? -17.528 -11.717 45.910 1.00 54.12 94 GLY A O 1
ATOM 728 N N . ALA A 1 95 ? -16.011 -10.686 44.619 1.00 53.62 95 ALA A N 1
ATOM 729 C CA . ALA A 1 95 ? -15.190 -10.186 45.728 1.00 53.62 95 ALA A CA 1
ATOM 730 C C . ALA A 1 95 ? -15.755 -8.901 46.373 1.00 53.62 95 ALA A C 1
ATOM 732 O O . ALA A 1 95 ? -15.469 -8.621 47.535 1.00 53.62 95 ALA A O 1
ATOM 733 N N . CYS A 1 96 ? -16.584 -8.149 45.640 1.00 50.53 96 CYS A N 1
ATOM 734 C CA . CYS A 1 96 ? -17.339 -6.985 46.120 1.00 50.53 96 CYS A CA 1
ATOM 735 C C . CYS A 1 96 ? -18.855 -7.284 46.140 1.00 50.53 96 CYS A C 1
ATOM 737 O O . CYS A 1 96 ? -19.684 -6.470 45.738 1.00 50.53 96 CYS A O 1
ATOM 739 N N . GLY A 1 97 ? -19.220 -8.504 46.544 1.00 48.31 97 GLY A N 1
ATOM 740 C CA . GLY A 1 97 ? -20.602 -8.953 46.670 1.00 48.31 97 GLY A CA 1
ATOM 741 C C . GLY A 1 97 ? -21.170 -8.656 48.054 1.00 48.31 97 GLY A C 1
ATOM 742 O O . GLY A 1 97 ? -21.205 -9.535 48.912 1.00 48.31 97 GLY A O 1
ATOM 743 N N . GLU A 1 98 ? -21.645 -7.427 48.249 1.00 52.91 98 GLU A N 1
ATOM 744 C CA . GLU A 1 98 ? -22.729 -7.112 49.190 1.00 52.91 98 GLU A CA 1
ATOM 745 C C . GLU A 1 98 ? -23.891 -8.113 48.965 1.00 52.91 98 GLU A C 1
ATOM 747 O O . GLU A 1 98 ? -24.239 -8.391 47.807 1.00 52.91 98 GLU A O 1
ATOM 752 N N . PRO A 1 99 ? -24.511 -8.690 50.013 1.00 50.84 99 PRO A N 1
ATOM 753 C CA . PRO A 1 99 ? -25.591 -9.653 49.837 1.00 50.84 99 PRO A CA 1
ATOM 754 C C . PRO A 1 99 ? -26.796 -8.975 49.177 1.00 50.84 99 PRO A C 1
ATOM 756 O O . PRO A 1 99 ? -27.423 -8.086 49.754 1.00 50.84 99 PRO A O 1
ATOM 759 N N . ARG A 1 100 ? -27.166 -9.425 47.970 1.00 56.66 100 ARG A N 1
ATOM 760 C CA . ARG A 1 100 ? -28.446 -9.068 47.345 1.00 56.66 100 ARG A CA 1
ATOM 761 C C . ARG A 1 100 ? -29.593 -9.698 48.134 1.00 56.66 100 ARG A C 1
ATOM 763 O O . ARG A 1 100 ? -30.045 -10.800 47.837 1.00 56.66 100 ARG A O 1
ATOM 770 N N . GLY A 1 101 ? -30.047 -8.983 49.158 1.00 52.38 101 GLY A N 1
ATOM 771 C CA . GLY A 1 101 ? -31.363 -9.166 49.746 1.00 52.38 101 GLY A CA 1
ATOM 772 C C . GLY A 1 101 ? -32.447 -8.558 48.854 1.00 52.38 101 GLY A C 1
ATOM 773 O O . GLY A 1 101 ? -32.256 -7.488 48.282 1.00 52.38 101 GLY A O 1
ATOM 774 N N . GLY A 1 102 ? -33.602 -9.226 48.806 1.00 44.12 102 GLY A N 1
ATOM 775 C CA . GLY A 1 102 ? -34.880 -8.579 48.500 1.00 44.12 102 GLY A CA 1
ATOM 776 C C . GLY A 1 102 ? -35.555 -8.991 47.196 1.00 44.12 10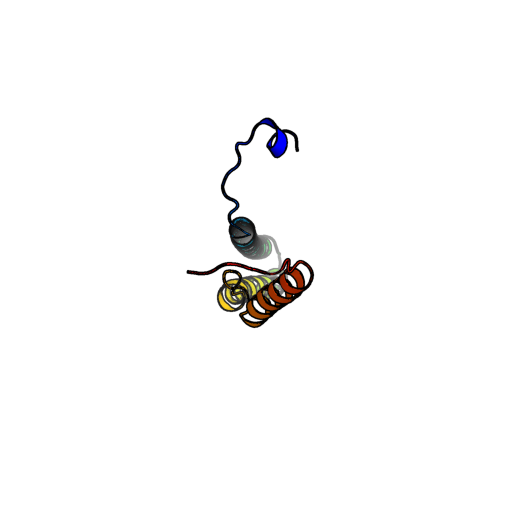2 GLY A C 1
ATOM 777 O O . GLY A 1 102 ? -35.389 -8.336 46.178 1.00 44.12 102 GLY A O 1
ATOM 778 N N . ALA A 1 103 ? -36.355 -10.055 47.302 1.00 43.31 103 ALA A N 1
ATOM 779 C CA . ALA A 1 103 ? -37.730 -10.179 46.810 1.00 43.31 103 ALA A CA 1
ATOM 780 C C . ALA A 1 103 ? -38.217 -9.172 45.753 1.00 43.31 103 ALA A C 1
ATOM 782 O O . ALA A 1 103 ? -38.479 -8.029 46.112 1.00 43.31 103 ALA A O 1
ATOM 783 N N . TYR A 1 104 ? -38.478 -9.655 44.535 1.00 47.22 104 TYR A N 1
ATOM 784 C CA . TYR A 1 104 ? -39.814 -9.928 43.970 1.00 47.22 104 TYR A CA 1
ATOM 785 C C . TYR A 1 104 ? -39.669 -10.862 42.763 1.00 47.22 104 TYR A C 1
ATOM 787 O O . TYR A 1 104 ? -38.671 -10.716 42.022 1.00 47.22 104 TYR A O 1
#

pLDDT: mean 81.32, std 12.67, range [43.31, 95.38]

Foldseek 3Di:
DCCVPPPDDDDPDPQCPVVLVVVLVVLVVVLVVLVVVLVVCCVPPPDNVVSVVSVVVSVVSVVVSVCSVVPDPPVDDPVVVVVVVVVVVVVVCVVVDDDPDDDD

Radius of gyration: 25.66 Å; chains: 1; bounding box: 64×39×68 Å

Secondary structure (DSSP, 8-state):
-HIIIIIS--PPP-TTHHHHHHHHHHHHHHHHHHHHHHHHHHHH-SSSHHHHHHHHHHHHHHHHHHHHHHH---SS--HHHHHHHHHHHHHHHHHT--------

Organism: NCBI:txid1333877

Sequence (104 aa):
GYLIVFAETRKPDLGGDFWVTSLAHVQVGLALYCALMIGVLAARAPNGWPATLVAPSLALVLWTYLEIRRSFDWTRVPFDELLRAEGAEALGQGACGEPRGGAY